Protein AF-A0A161M220-F1 (afdb_monomer_lite)

Sequence (62 aa):
KQPKLTRSFIYRGEPIEIVQNYVYLGVTFSTSGIFKENLLSSISKANMATGSIFDILSKGKS

Foldseek 3Di:
DDDPPPPQDADPNRTDDDDQWDADPNDIDGPVCVVVVVVVVVVVVVVVVVVVVVVVVVVVVD

Structure (mmCIF, N/CA/C/O backbone):
data_AF-A0A161M220-F1
#
_entry.id   AF-A0A161M220-F1
#
loop_
_atom_site.group_PDB
_atom_site.id
_atom_site.type_symbol
_atom_site.label_atom_id
_atom_site.label_alt_id
_atom_site.label_comp_id
_atom_site.label_asym_id
_atom_site.label_entity_id
_atom_site.label_seq_id
_atom_site.pdbx_PDB_ins_code
_atom_site.Cartn_x
_atom_site.Cartn_y
_atom_site.Cartn_z
_atom_site.occupancy
_atom_site.B_iso_or_equiv
_atom_site.auth_seq_id
_atom_site.auth_comp_id
_atom_site.auth_asym_id
_atom_site.auth_atom_id
_atom_site.pdbx_PDB_model_num
ATOM 1 N N . LYS A 1 1 ? -17.940 -1.640 35.367 1.00 44.69 1 LYS A N 1
ATOM 2 C CA . LYS A 1 1 ? -17.366 -1.649 33.997 1.00 44.69 1 LYS A CA 1
ATOM 3 C C . LYS A 1 1 ? -18.374 -0.968 33.078 1.00 44.69 1 LYS A C 1
ATOM 5 O O . LYS A 1 1 ? -19.434 -1.538 32.874 1.00 44.69 1 LYS A O 1
ATOM 10 N N . GLN A 1 2 ?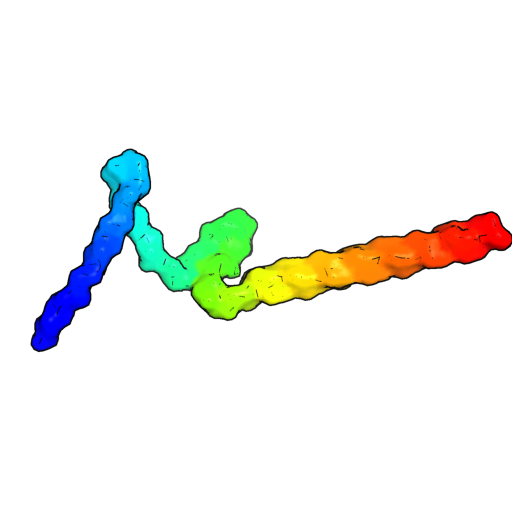 -18.122 0.265 32.636 1.00 47.78 2 GLN A N 1
ATOM 11 C CA . GLN A 1 2 ? -19.027 0.948 31.701 1.00 47.78 2 GLN A CA 1
ATOM 12 C C . GLN A 1 2 ? -18.925 0.285 30.313 1.00 47.78 2 GLN A C 1
ATOM 14 O O . GLN A 1 2 ? -17.808 -0.042 29.900 1.00 47.78 2 GLN A O 1
ATOM 19 N N . PRO A 1 3 ? -20.043 0.045 29.607 1.00 49.72 3 PRO A N 1
ATOM 20 C CA . PRO A 1 3 ? -20.006 -0.504 28.258 1.00 49.72 3 PRO A CA 1
ATOM 21 C C . PRO A 1 3 ? -19.368 0.524 27.318 1.00 49.72 3 PRO A C 1
ATOM 23 O O . PRO A 1 3 ? -19.766 1.688 27.291 1.00 49.72 3 PRO A O 1
ATOM 26 N N . LYS A 1 4 ? -18.349 0.109 26.556 1.00 59.34 4 LYS A N 1
ATOM 27 C CA . LYS A 1 4 ? -17.785 0.939 25.486 1.00 59.34 4 LYS A CA 1
ATOM 28 C C . LYS A 1 4 ? -18.892 1.179 24.459 1.00 59.34 4 LYS A C 1
ATOM 30 O O . LYS A 1 4 ? -19.345 0.233 23.819 1.00 59.34 4 LYS A O 1
ATOM 35 N N . LEU A 1 5 ? -19.331 2.431 24.323 1.00 55.88 5 LEU A N 1
ATOM 36 C CA . LEU A 1 5 ? -20.207 2.876 23.240 1.00 55.88 5 LEU A CA 1
ATOM 37 C C . LEU A 1 5 ? -19.479 2.623 21.917 1.00 55.88 5 LEU A C 1
ATOM 39 O O . LEU A 1 5 ? -18.636 3.409 21.488 1.00 55.88 5 LEU A O 1
ATOM 43 N N . THR A 1 6 ? -19.765 1.482 21.304 1.00 61.81 6 THR A N 1
ATOM 44 C CA . THR A 1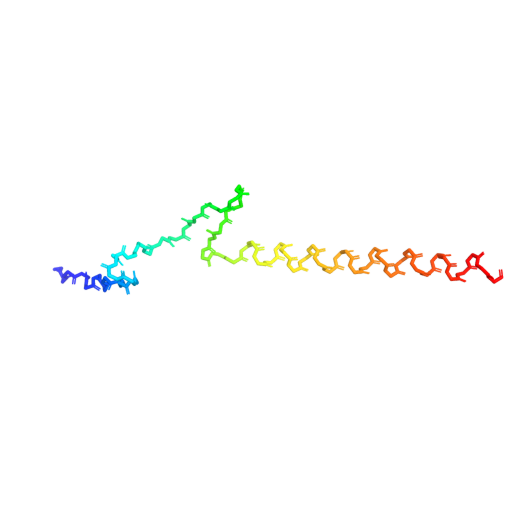 6 ? -19.237 1.132 19.991 1.00 61.81 6 THR A CA 1
ATOM 45 C C . THR A 1 6 ? -20.096 1.908 19.007 1.00 61.81 6 THR A C 1
ATOM 47 O O . THR A 1 6 ? -21.228 1.516 18.741 1.00 61.81 6 THR A O 1
ATOM 50 N N . ARG A 1 7 ? -19.637 3.090 18.576 1.00 65.81 7 ARG A N 1
ATOM 51 C CA . ARG A 1 7 ? -20.355 3.872 17.562 1.00 65.81 7 ARG A CA 1
ATOM 52 C C . ARG A 1 7 ? -20.459 3.017 16.304 1.00 65.81 7 ARG A C 1
ATOM 54 O O . ARG A 1 7 ? -19.448 2.752 15.660 1.00 65.81 7 ARG A O 1
ATOM 61 N N . SER A 1 8 ? -21.670 2.586 15.983 1.00 68.94 8 SER A N 1
ATOM 62 C CA . SER A 1 8 ? -21.994 1.928 14.726 1.00 68.94 8 SER A CA 1
ATOM 63 C C . SER A 1 8 ? -21.823 2.959 13.617 1.00 68.94 8 SER A C 1
ATOM 65 O O . SER A 1 8 ? -22.574 3.932 13.540 1.00 68.94 8 SER A O 1
ATOM 67 N N . PHE A 1 9 ? -20.801 2.785 12.784 1.00 78.81 9 PHE A N 1
ATOM 68 C CA . PHE A 1 9 ? -20.687 3.556 11.555 1.00 78.81 9 PHE A CA 1
ATOM 69 C C . PHE A 1 9 ? -21.658 2.951 10.550 1.00 78.81 9 PHE A C 1
ATOM 71 O O . PHE A 1 9 ? -21.645 1.745 10.343 1.00 78.81 9 PHE A O 1
ATOM 78 N N . ILE A 1 10 ? -22.528 3.772 9.967 1.00 85.56 10 ILE A N 1
ATOM 79 C CA . ILE A 1 10 ? -23.485 3.341 8.947 1.00 85.56 10 ILE A CA 1
ATOM 80 C C . ILE A 1 10 ? -23.096 4.026 7.641 1.00 85.56 10 ILE A C 1
ATOM 82 O O . ILE A 1 10 ? -22.948 5.249 7.601 1.00 85.56 10 ILE A O 1
ATOM 86 N N . TYR A 1 11 ? -22.942 3.252 6.571 1.00 80.75 11 TYR A N 1
ATOM 87 C CA . TYR A 1 11 ? -22.705 3.759 5.224 1.00 80.75 11 TYR A CA 1
ATOM 88 C C . TYR A 1 11 ? -23.722 3.151 4.272 1.00 80.75 11 TYR A C 1
ATOM 90 O O . TYR A 1 11 ? -23.848 1.937 4.172 1.00 80.75 11 TYR A O 1
ATOM 98 N N . ARG A 1 12 ? -24.471 4.016 3.576 1.00 87.50 12 ARG A N 1
ATOM 99 C CA . ARG A 1 12 ? -25.558 3.624 2.658 1.00 87.50 12 ARG A CA 1
ATOM 100 C C . ARG A 1 12 ? -26.632 2.729 3.297 1.00 87.50 12 ARG A C 1
ATOM 102 O O . ARG A 1 12 ? -27.190 1.872 2.631 1.00 87.50 12 ARG A O 1
ATOM 109 N N . GLY A 1 13 ? -26.931 2.954 4.575 1.00 88.12 13 GLY A N 1
ATOM 110 C CA . GLY A 1 13 ? -27.922 2.166 5.315 1.00 88.12 13 GLY A CA 1
ATOM 111 C C . GLY A 1 13 ? -27.380 0.865 5.907 1.00 88.12 13 GLY A C 1
ATOM 112 O O . GLY A 1 13 ? -28.068 0.265 6.723 1.00 88.12 13 GLY A O 1
ATOM 113 N N . GLU A 1 14 ? -26.139 0.488 5.591 1.00 86.06 14 GLU A N 1
ATOM 114 C CA . GLU A 1 14 ? -25.509 -0.727 6.107 1.00 86.06 14 GLU A CA 1
ATOM 115 C C . GLU A 1 14 ? -24.515 -0.413 7.237 1.00 86.06 14 GLU A C 1
ATOM 117 O O . GLU A 1 14 ? -23.739 0.549 7.129 1.00 86.06 14 GLU A O 1
ATOM 122 N N . PRO A 1 15 ? -24.509 -1.194 8.333 1.00 86.06 15 PRO A N 1
ATOM 123 C CA . PRO A 1 15 ? -23.507 -1.071 9.380 1.00 86.06 15 PRO A CA 1
ATOM 124 C C . PRO A 1 15 ? -22.139 -1.513 8.849 1.00 86.06 15 PRO A C 1
ATOM 126 O O . PRO A 1 15 ? -21.978 -2.608 8.316 1.00 86.06 15 PRO A O 1
ATOM 129 N N . ILE A 1 16 ? -21.138 -0.657 9.019 1.00 85.31 16 ILE A N 1
ATOM 130 C CA . ILE A 1 16 ? -19.757 -0.932 8.636 1.00 85.31 16 ILE A CA 1
ATOM 131 C C . ILE A 1 16 ? -18.996 -1.441 9.855 1.00 85.31 16 ILE A C 1
ATOM 133 O O . ILE A 1 16 ? -19.039 -0.842 10.934 1.00 85.31 16 ILE A O 1
ATOM 137 N N . GLU A 1 17 ? -18.243 -2.515 9.661 1.00 81.75 17 GLU A N 1
ATOM 138 C CA . GLU A 1 17 ? -17.314 -3.026 10.657 1.00 81.75 17 GLU A CA 1
ATOM 139 C C . GLU A 1 17 ? -16.002 -2.229 10.631 1.00 81.75 17 GLU A C 1
ATOM 141 O O . GLU A 1 17 ? -15.390 -2.036 9.579 1.00 81.75 17 GLU A O 1
ATOM 146 N N . ILE A 1 18 ? -15.544 -1.776 11.802 1.00 78.88 18 ILE A N 1
ATOM 147 C CA . ILE A 1 18 ? -14.197 -1.218 11.953 1.00 78.88 18 ILE A CA 1
ATOM 148 C C . ILE A 1 18 ? -13.259 -2.344 12.365 1.00 78.88 18 ILE A C 1
ATOM 150 O O . ILE A 1 18 ? -13.319 -2.833 13.493 1.00 78.88 18 ILE A O 1
ATOM 154 N N . VAL A 1 19 ? -12.349 -2.700 11.465 1.00 80.62 19 VAL A N 1
ATOM 155 C CA . VAL A 1 19 ? -11.349 -3.746 11.679 1.00 80.62 19 VAL A CA 1
ATOM 156 C C . VAL A 1 19 ? -9.946 -3.155 11.783 1.00 80.62 19 VAL A C 1
ATOM 158 O O . VAL A 1 19 ? -9.625 -2.151 11.148 1.00 80.62 19 VAL A O 1
ATOM 161 N N . GLN A 1 20 ? -9.086 -3.779 12.593 1.00 79.56 20 GLN A N 1
ATOM 162 C CA . GLN A 1 20 ? -7.672 -3.385 12.682 1.00 79.56 20 GLN A CA 1
ATOM 163 C C . GLN A 1 20 ? -6.881 -3.803 11.444 1.00 79.56 20 GLN A C 1
ATOM 165 O O . GLN A 1 20 ? -5.957 -3.097 11.049 1.00 79.56 20 GLN A O 1
ATOM 170 N N . ASN A 1 21 ? -7.251 -4.943 10.855 1.00 84.12 21 ASN A N 1
ATOM 171 C CA . ASN A 1 21 ? -6.606 -5.520 9.688 1.00 84.12 21 ASN A CA 1
ATOM 172 C C . ASN A 1 21 ? -7.673 -5.978 8.691 1.00 84.12 21 ASN A C 1
ATOM 174 O O . ASN A 1 21 ? -8.658 -6.591 9.099 1.00 84.12 21 ASN A O 1
ATOM 178 N N . TYR A 1 22 ? -7.459 -5.732 7.402 1.00 86.12 22 TYR A N 1
ATOM 179 C CA . TYR A 1 22 ? -8.276 -6.293 6.327 1.00 86.12 22 TYR A CA 1
ATOM 180 C C . TYR A 1 22 ? -7.402 -6.667 5.132 1.00 86.12 22 TYR A C 1
ATOM 182 O O . TYR A 1 22 ? -6.375 -6.040 4.884 1.00 86.12 22 TYR A O 1
ATOM 190 N N . VAL A 1 23 ? -7.798 -7.702 4.393 1.00 85.44 23 VAL A N 1
ATOM 191 C CA . VAL A 1 23 ? -7.102 -8.118 3.172 1.00 85.44 23 VAL A CA 1
ATOM 192 C C . VAL A 1 23 ? -7.895 -7.632 1.970 1.00 85.44 23 VAL A C 1
ATOM 194 O O . VAL A 1 23 ? -9.073 -7.951 1.829 1.00 85.44 23 VAL A O 1
ATOM 197 N N . TYR A 1 24 ? -7.244 -6.883 1.088 1.00 83.44 24 TYR A N 1
ATOM 198 C CA . TYR A 1 24 ? -7.817 -6.430 -0.173 1.00 83.44 24 TYR A CA 1
ATOM 199 C C . TYR A 1 24 ? -6.899 -6.833 -1.320 1.00 83.44 24 TYR A C 1
ATOM 201 O O . TYR A 1 24 ? -5.727 -6.472 -1.333 1.00 83.44 24 TYR A O 1
ATOM 209 N N . LEU A 1 25 ? -7.422 -7.623 -2.264 1.00 85.56 25 LEU A N 1
ATOM 210 C CA . LEU A 1 25 ? -6.670 -8.138 -3.420 1.00 85.56 25 LEU A CA 1
ATOM 211 C C . LEU A 1 25 ? -5.345 -8.832 -3.033 1.00 85.56 25 LEU A C 1
ATOM 213 O O . LEU A 1 25 ? -4.326 -8.667 -3.696 1.00 85.56 25 LEU A O 1
ATOM 217 N N . GLY A 1 26 ? -5.350 -9.591 -1.932 1.00 82.00 26 GLY A N 1
ATOM 218 C CA . GLY A 1 26 ? -4.163 -10.294 -1.423 1.00 82.00 26 GLY A CA 1
ATOM 219 C C . GLY A 1 26 ? -3.190 -9.420 -0.624 1.00 82.00 26 GLY A C 1
ATOM 220 O O . GLY A 1 26 ? -2.169 -9.915 -0.154 1.00 82.00 26 GLY A O 1
ATOM 221 N N . VAL A 1 27 ? -3.511 -8.142 -0.428 1.00 77.88 27 VAL A N 1
ATOM 222 C CA . VAL A 1 27 ? -2.708 -7.198 0.349 1.00 77.88 27 VAL A CA 1
ATOM 223 C C . VAL A 1 27 ? -3.342 -6.979 1.717 1.00 77.88 27 VAL A C 1
ATOM 225 O O . VAL A 1 27 ? -4.495 -6.565 1.809 1.00 77.88 27 VAL A O 1
ATOM 228 N N . THR A 1 28 ? -2.581 -7.217 2.784 1.00 82.81 28 THR A N 1
ATOM 229 C CA . THR A 1 28 ? -3.013 -6.924 4.155 1.00 82.81 28 THR A CA 1
ATOM 230 C C . THR A 1 28 ? -2.814 -5.445 4.472 1.00 82.81 28 THR A C 1
ATOM 232 O O . THR A 1 28 ? -1.688 -4.954 4.553 1.00 82.81 28 THR A O 1
ATOM 235 N N . PHE A 1 29 ? -3.919 -4.749 4.700 1.00 82.44 29 PHE A N 1
ATOM 236 C CA . PHE A 1 29 ? -3.963 -3.398 5.232 1.00 82.44 29 PHE A CA 1
ATOM 237 C C . PHE A 1 29 ? -4.170 -3.469 6.738 1.00 82.44 29 PHE A C 1
ATOM 239 O O . PHE A 1 29 ? -5.078 -4.146 7.215 1.00 82.44 29 PHE A O 1
ATOM 246 N N . SER A 1 30 ? -3.335 -2.758 7.482 1.00 84.56 30 SER A N 1
ATOM 247 C CA . SER A 1 30 ? -3.353 -2.717 8.941 1.00 84.56 30 SER A CA 1
ATOM 248 C C . SER A 1 30 ? -3.243 -1.281 9.441 1.00 84.56 30 SER A C 1
ATOM 250 O O . SER A 1 30 ? -2.732 -0.394 8.748 1.00 84.56 30 SER A O 1
ATOM 252 N N . THR A 1 31 ? -3.643 -1.053 10.690 1.00 79.75 31 THR A N 1
ATOM 253 C CA . THR A 1 31 ? -3.415 0.229 11.380 1.00 79.75 31 THR A CA 1
ATOM 254 C C . THR A 1 31 ? -1.935 0.535 11.625 1.00 79.75 31 THR A C 1
ATOM 256 O O . THR A 1 31 ? -1.598 1.683 11.898 1.00 79.75 31 THR A O 1
ATOM 259 N N . SER A 1 32 ? -1.038 -0.451 11.493 1.00 80.69 32 SER A N 1
ATOM 260 C CA . SER A 1 32 ? 0.407 -0.261 11.684 1.00 80.69 32 SER A CA 1
ATOM 261 C C . SER A 1 32 ? 1.081 0.570 10.589 1.00 80.69 32 SER A C 1
ATOM 263 O O . SER A 1 32 ? 2.227 0.964 10.760 1.00 80.69 32 SER A O 1
ATOM 265 N N . GLY A 1 33 ? 0.415 0.827 9.457 1.00 76.31 33 GLY A N 1
ATOM 266 C CA . GLY A 1 33 ? 0.960 1.672 8.388 1.00 76.31 33 GLY A CA 1
ATOM 267 C C . GLY A 1 33 ? 2.094 1.045 7.565 1.00 76.31 33 GLY A C 1
ATOM 268 O O . GLY A 1 33 ? 2.483 1.628 6.557 1.00 76.31 33 GLY A O 1
ATOM 269 N N . ILE A 1 34 ? 2.559 -0.162 7.907 1.00 80.06 34 ILE A N 1
ATOM 270 C CA . ILE A 1 34 ? 3.651 -0.884 7.221 1.00 80.06 34 ILE A CA 1
ATOM 271 C C . ILE A 1 34 ? 3.400 -0.996 5.710 1.00 80.06 34 ILE A C 1
ATOM 273 O O . ILE A 1 34 ? 4.312 -0.831 4.903 1.00 80.06 34 ILE A O 1
ATOM 277 N N . PHE A 1 35 ? 2.147 -1.224 5.301 1.00 81.69 35 PHE A N 1
ATOM 278 C CA . PHE A 1 35 ? 1.793 -1.250 3.882 1.00 81.69 35 PHE A CA 1
ATOM 279 C C . PHE A 1 35 ? 2.105 0.082 3.180 1.00 81.69 35 PHE A C 1
ATOM 281 O O . PHE A 1 35 ? 2.698 0.095 2.102 1.00 81.69 35 PHE A O 1
ATOM 288 N N . LYS A 1 36 ? 1.746 1.209 3.805 1.00 84.88 36 LYS A N 1
ATOM 289 C CA . LYS A 1 36 ? 2.009 2.550 3.270 1.00 84.88 36 LYS A CA 1
ATOM 290 C C . LYS A 1 36 ? 3.511 2.804 3.152 1.00 84.88 36 LYS A C 1
ATOM 292 O O . LYS A 1 36 ? 3.954 3.340 2.141 1.00 84.88 36 LYS A O 1
ATOM 297 N N . GLU A 1 37 ? 4.290 2.408 4.152 1.00 85.25 37 GLU A N 1
ATOM 298 C CA . GLU A 1 37 ? 5.751 2.551 4.128 1.00 85.25 37 GLU A CA 1
ATOM 299 C C . GLU A 1 37 ? 6.384 1.726 3.002 1.00 85.25 37 GLU A C 1
ATOM 301 O O . GLU A 1 37 ? 7.190 2.247 2.227 1.00 85.25 37 GLU A O 1
ATOM 306 N N . ASN A 1 38 ? 5.956 0.472 2.838 1.00 85.31 38 ASN A N 1
ATOM 307 C CA . ASN A 1 38 ? 6.418 -0.396 1.756 1.00 85.31 38 ASN A CA 1
ATOM 308 C C . ASN A 1 38 ? 6.034 0.143 0.372 1.00 85.31 38 ASN A C 1
ATOM 310 O O . ASN A 1 38 ? 6.849 0.093 -0.555 1.00 85.31 38 ASN A O 1
ATOM 314 N N . LEU A 1 39 ? 4.827 0.698 0.231 1.00 87.81 39 LEU A N 1
ATOM 315 C CA . LEU A 1 39 ? 4.381 1.353 -0.998 1.00 87.81 39 LEU A CA 1
ATOM 316 C C . LEU A 1 39 ? 5.284 2.545 -1.346 1.00 87.81 39 LEU A C 1
ATOM 318 O O . LEU A 1 39 ? 5.798 2.619 -2.461 1.00 87.81 39 LEU A O 1
ATOM 322 N N . LEU A 1 40 ? 5.528 3.443 -0.388 1.00 92.06 40 LEU A N 1
ATOM 323 C CA . LEU A 1 40 ? 6.395 4.610 -0.588 1.00 92.06 40 LEU A CA 1
ATOM 324 C C . LEU A 1 40 ? 7.837 4.202 -0.924 1.00 92.06 40 LEU A C 1
ATOM 326 O O . LEU A 1 40 ? 8.443 4.767 -1.838 1.00 92.06 40 LEU A O 1
ATOM 330 N N . SER A 1 41 ? 8.371 3.186 -0.240 1.00 89.75 41 SER A N 1
ATOM 331 C CA . SER A 1 41 ? 9.697 2.626 -0.530 1.00 89.75 41 SER A CA 1
ATOM 332 C C . SER A 1 41 ? 9.780 2.063 -1.953 1.00 89.75 41 SER A C 1
ATOM 334 O O . SER A 1 41 ? 10.756 2.306 -2.665 1.00 89.75 41 SER A O 1
ATOM 336 N N . SER A 1 42 ? 8.736 1.361 -2.398 1.00 90.50 42 SER A N 1
ATOM 337 C CA . SER A 1 42 ? 8.669 0.775 -3.742 1.00 90.50 42 SER A CA 1
ATOM 338 C C . SER A 1 42 ? 8.612 1.847 -4.831 1.00 90.50 42 SER A C 1
ATOM 340 O O . SER A 1 42 ? 9.353 1.754 -5.808 1.00 90.50 42 SER A O 1
ATOM 342 N N . ILE A 1 43 ? 7.809 2.901 -4.636 1.00 94.12 43 ILE A N 1
ATOM 343 C CA . ILE A 1 43 ? 7.742 4.053 -5.552 1.00 94.12 43 ILE A CA 1
ATOM 344 C C . ILE A 1 43 ? 9.111 4.735 -5.658 1.00 94.12 43 ILE A C 1
ATOM 346 O O . ILE A 1 43 ? 9.585 5.010 -6.760 1.00 94.12 43 ILE A O 1
ATOM 350 N N . SER A 1 44 ? 9.776 4.966 -4.523 1.00 93.62 44 SER A N 1
ATOM 351 C CA . SER A 1 44 ? 11.112 5.571 -4.499 1.00 93.62 44 SER A CA 1
ATOM 352 C C . SER A 1 44 ? 12.127 4.748 -5.303 1.00 93.62 44 SER A C 1
ATOM 354 O O . SER A 1 44 ? 12.817 5.281 -6.175 1.00 93.62 44 SER A O 1
ATOM 356 N N . LYS A 1 45 ? 12.160 3.425 -5.091 1.00 92.19 45 LYS A N 1
ATOM 357 C CA . LYS A 1 45 ? 13.034 2.511 -5.846 1.00 92.19 45 LYS A CA 1
ATOM 358 C C . LYS A 1 45 ? 12.728 2.506 -7.344 1.00 92.19 45 LYS A C 1
ATOM 360 O O . LYS A 1 45 ? 13.662 2.526 -8.142 1.00 92.19 45 LYS A O 1
ATOM 365 N N . A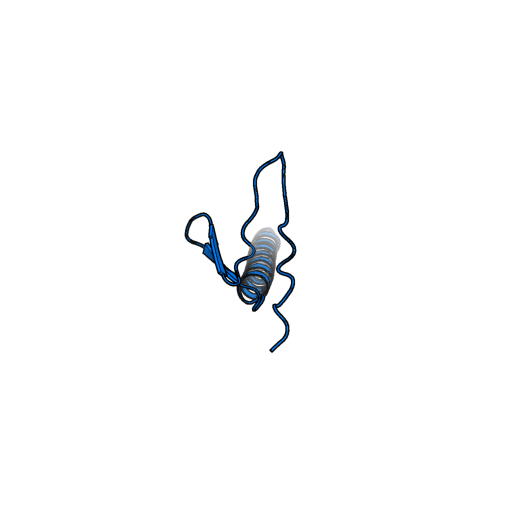LA A 1 46 ? 11.453 2.522 -7.730 1.00 94.44 46 ALA A N 1
ATOM 366 C CA . ALA A 1 46 ? 11.049 2.574 -9.134 1.00 94.44 46 ALA A CA 1
ATOM 367 C C . ALA A 1 46 ? 11.522 3.866 -9.825 1.00 94.44 46 ALA A C 1
ATOM 369 O O . ALA A 1 46 ? 12.059 3.815 -10.934 1.00 94.44 46 ALA A O 1
ATOM 370 N N . ASN A 1 47 ? 11.398 5.011 -9.147 1.00 94.38 47 ASN A N 1
ATOM 371 C CA . ASN A 1 47 ? 11.880 6.293 -9.661 1.00 94.38 47 ASN A CA 1
ATOM 372 C C . ASN A 1 47 ? 13.405 6.295 -9.837 1.00 94.38 47 ASN A C 1
ATOM 374 O O . ASN A 1 47 ? 13.897 6.705 -10.887 1.00 94.38 47 ASN A O 1
ATOM 378 N N . MET A 1 48 ? 14.152 5.780 -8.854 1.00 92.44 48 MET A N 1
ATOM 379 C CA . MET A 1 48 ? 15.615 5.670 -8.947 1.00 92.44 48 MET A CA 1
ATOM 380 C C . MET A 1 48 ? 16.060 4.760 -10.096 1.00 92.44 48 MET A C 1
ATOM 382 O O . MET A 1 48 ? 16.972 5.116 -10.844 1.00 92.44 48 MET A O 1
ATOM 386 N N . ALA A 1 49 ? 15.411 3.605 -10.266 1.00 92.75 49 ALA A N 1
ATOM 387 C CA . ALA A 1 49 ? 15.719 2.687 -11.358 1.00 92.75 49 ALA A CA 1
ATOM 388 C C . ALA A 1 49 ? 15.436 3.328 -12.725 1.00 92.75 49 ALA A C 1
ATOM 390 O O . ALA A 1 49 ? 16.268 3.254 -13.626 1.00 92.75 49 ALA A O 1
ATOM 391 N N . THR A 1 50 ? 14.305 4.024 -12.855 1.00 92.06 50 THR A N 1
ATOM 392 C CA . THR A 1 50 ? 13.933 4.734 -14.088 1.00 92.06 50 THR A CA 1
ATOM 393 C C . THR A 1 50 ? 14.929 5.844 -14.422 1.00 92.06 50 THR A C 1
ATOM 395 O O . THR A 1 50 ? 15.385 5.928 -15.561 1.00 92.06 50 THR A O 1
ATOM 398 N N . GLY A 1 51 ? 15.321 6.658 -13.434 1.00 91.19 51 GLY A N 1
ATOM 399 C CA . GLY A 1 51 ? 16.340 7.697 -13.616 1.00 91.19 51 GLY A CA 1
ATOM 400 C C . GLY A 1 51 ? 17.691 7.114 -14.032 1.00 91.19 51 GLY A C 1
ATOM 401 O O . GLY A 1 51 ? 18.304 7.591 -14.980 1.00 91.19 51 GLY A O 1
ATOM 402 N N . SER A 1 52 ? 18.101 6.010 -13.403 1.00 91.12 52 SER A N 1
ATOM 403 C CA . SER A 1 52 ? 19.347 5.310 -13.747 1.00 91.12 52 SER A CA 1
ATOM 404 C C . SER A 1 52 ? 19.338 4.785 -15.187 1.00 91.12 52 SER A C 1
ATOM 406 O O . SER A 1 52 ? 20.328 4.917 -15.904 1.00 91.12 52 SER A O 1
ATOM 408 N N . ILE A 1 53 ? 18.213 4.223 -15.642 1.00 90.38 53 ILE A N 1
ATOM 409 C CA . ILE A 1 53 ? 18.039 3.790 -17.036 1.00 90.38 53 ILE A CA 1
ATOM 410 C C . ILE A 1 53 ? 18.128 4.991 -17.984 1.00 90.38 53 ILE A C 1
ATOM 412 O O . ILE A 1 53 ? 18.801 4.913 -19.011 1.00 90.38 53 ILE A O 1
ATOM 416 N N . PHE A 1 54 ? 17.484 6.107 -17.642 1.00 90.62 54 PHE A N 1
ATOM 417 C CA . PHE A 1 54 ? 17.521 7.319 -18.458 1.00 90.62 54 PHE A CA 1
ATOM 418 C C . PHE A 1 54 ? 18.940 7.899 -18.574 1.00 90.62 54 PHE A C 1
ATOM 420 O O . PHE A 1 54 ? 19.365 8.281 -19.665 1.00 90.62 54 PHE A O 1
ATOM 427 N N . ASP A 1 55 ? 19.708 7.897 -17.486 1.00 89.19 55 ASP A N 1
ATOM 428 C CA . ASP A 1 55 ? 21.113 8.314 -17.478 1.00 89.19 55 ASP A CA 1
ATOM 429 C C . ASP A 1 55 ? 21.986 7.423 -18.371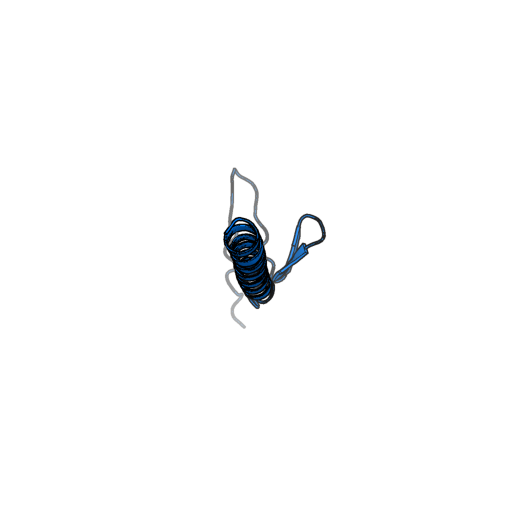 1.00 89.19 55 ASP A C 1
ATOM 431 O O . ASP A 1 55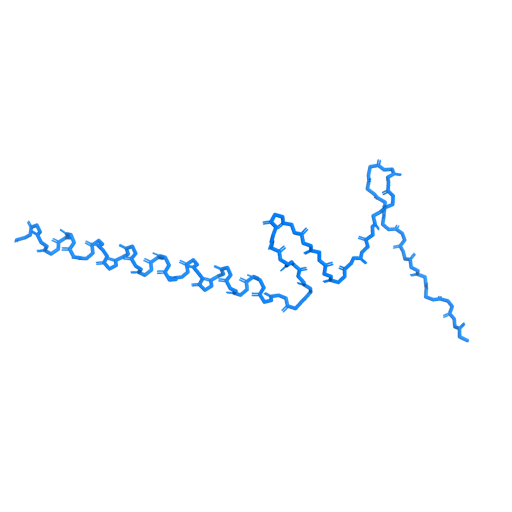 ? 22.832 7.923 -19.113 1.00 89.19 55 ASP A O 1
ATOM 435 N N . ILE A 1 56 ? 21.768 6.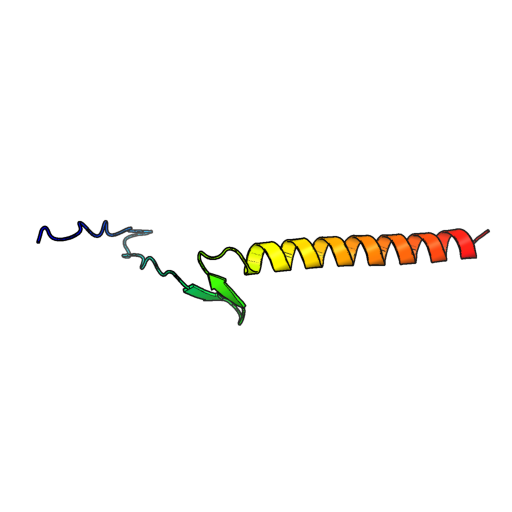105 -18.350 1.00 89.44 56 ILE A N 1
ATOM 436 C CA . ILE A 1 56 ? 22.480 5.169 -19.232 1.00 89.44 56 ILE A CA 1
ATOM 437 C C . ILE A 1 56 ? 22.132 5.450 -20.699 1.00 89.44 56 ILE A C 1
ATOM 439 O O . ILE A 1 56 ? 23.027 5.547 -21.541 1.00 89.44 56 ILE A O 1
ATOM 443 N N . LEU A 1 57 ? 20.844 5.618 -21.011 1.00 90.38 57 LEU A N 1
ATOM 444 C CA . LEU A 1 57 ? 20.378 5.889 -22.374 1.00 90.38 57 LEU A CA 1
ATOM 445 C C . LEU A 1 57 ? 20.849 7.249 -22.901 1.00 90.38 57 LEU A C 1
ATOM 447 O O . LEU A 1 57 ? 21.142 7.367 -24.089 1.00 90.38 57 LEU A O 1
ATOM 451 N N . SER A 1 58 ? 20.913 8.272 -22.048 1.00 87.88 58 SER A N 1
ATOM 452 C CA . SER A 1 58 ? 21.376 9.608 -22.437 1.00 87.88 58 SER A CA 1
ATOM 453 C C . SER A 1 58 ? 22.886 9.642 -22.677 1.00 87.88 58 SER A C 1
ATOM 455 O O . SER A 1 58 ? 23.325 10.236 -23.659 1.00 87.88 58 SER A O 1
ATOM 457 N N . LYS A 1 59 ? 23.677 8.936 -21.858 1.00 84.62 59 LYS A N 1
ATOM 458 C CA . LYS A 1 59 ? 25.130 8.800 -22.052 1.00 84.62 59 LYS A CA 1
ATOM 459 C C . LYS A 1 59 ? 25.495 7.932 -23.255 1.00 84.62 59 LYS A C 1
ATOM 461 O O . LYS A 1 59 ? 26.467 8.233 -23.930 1.00 84.62 59 LYS A O 1
ATOM 466 N N . GLY A 1 60 ? 24.717 6.889 -23.546 1.00 74.94 60 GLY A N 1
ATOM 467 C CA . GLY A 1 60 ? 24.945 6.012 -24.700 1.00 74.94 60 GLY A CA 1
ATOM 468 C C . GLY A 1 60 ? 24.597 6.627 -26.063 1.00 74.94 60 GLY A C 1
ATOM 469 O O . GLY A 1 60 ? 24.874 6.006 -27.084 1.00 74.94 60 GLY A O 1
ATOM 470 N N . LYS A 1 61 ? 23.970 7.812 -26.093 1.00 59.38 61 LYS A N 1
ATOM 471 C CA . LYS A 1 61 ? 23.641 8.560 -27.321 1.00 59.38 61 LYS A CA 1
ATOM 472 C C . LYS A 1 61 ? 24.631 9.688 -27.653 1.00 59.38 61 LYS A C 1
ATOM 474 O O . LYS A 1 61 ? 24.433 10.333 -28.682 1.00 59.38 61 LYS A O 1
ATOM 479 N N . SER A 1 62 ? 25.629 9.945 -26.800 1.00 50.12 62 SER A N 1
ATOM 480 C CA . SER A 1 62 ? 26.678 10.951 -27.033 1.00 50.12 62 SER A CA 1
ATOM 481 C C . SER A 1 62 ? 27.927 10.360 -27.673 1.00 50.12 62 SER A C 1
ATOM 483 O O . SER A 1 62 ? 28.162 9.143 -27.517 1.00 50.12 62 SER A O 1
#

Radius of gyration: 21.96 Å; chains: 1; bounding box: 55×21×61 Å

pLDDT: mean 81.24, std 12.25, range [44.69, 94.44]

Organism: Triatoma infestans (NCBI:txid30076)

Secondary structure (DSSP, 8-state):
--------EEETTEEEP--SEEEETTEEEETT-HHHHHHHHHHHHHHHHHHHHHHHHHHTT-